Protein AF-A0A3B9W0D5-F1 (afdb_monomer)

Foldseek 3Di:
DDDDDFFEDEDQQADDPGDDDDVVVVVVPGPYYHYDDPDND

Nearest PDB structures (foldseek):
  1v6t-assembly1_A  TM=9.986E-01  e=4.453E-02  Pyrococcus horikoshii OT3
  2dfa-assembly1_A  TM=9.692E-01  e=6.737E-02  Thermus thermophilus HB8

Secondary structure (DSSP, 8-state):
-PPP---EEEE---BTTB--S-HHHHHTT-SEEEEP-SS--

pLDDT: mean 96.77, std 4.8, range [70.94, 98.75]

Mean predicted aligned error: 2.62 Å

Sequence (41 aa):
MGRTIDLVADLGEGFGAYSLGDDSALLEIVSSANIACGFHA

Solvent-accessible surface area (backbone atoms only — not comparable to full-atom values): 2780 Å² total; per-residue (Å²): 135,84,88,86,80,85,42,72,46,82,33,63,52,36,51,92,93,45,83,50,87,61,54,73,68,46,65,78,72,40,77,43,73,48,70,52,86,68,82,95,40

Struct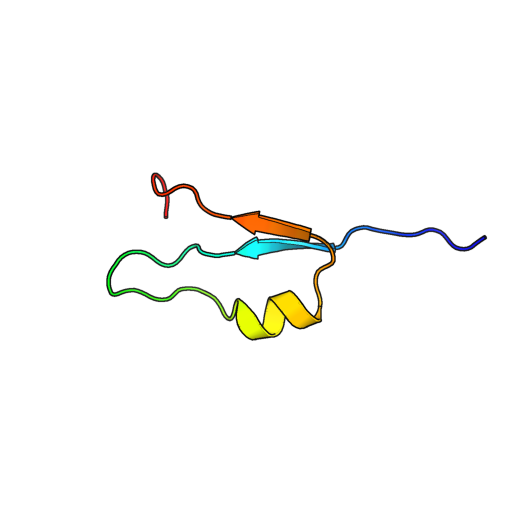ure (mmCIF, N/CA/C/O backbone):
data_AF-A0A3B9W0D5-F1
#
_entry.id   AF-A0A3B9W0D5-F1
#
loop_
_atom_site.group_PDB
_atom_site.id
_atom_site.type_symbol
_atom_site.label_atom_id
_atom_site.label_alt_id
_atom_site.label_comp_id
_atom_site.label_asym_id
_atom_site.label_entity_id
_atom_site.label_seq_id
_atom_site.pdbx_PDB_ins_code
_atom_site.Cartn_x
_atom_site.Cartn_y
_atom_site.Cartn_z
_atom_site.occupancy
_atom_site.B_iso_or_equiv
_atom_site.auth_seq_id
_atom_site.auth_comp_id
_atom_site.auth_asym_id
_atom_site.auth_atom_id
_atom_site.pdbx_PDB_model_num
ATOM 1 N N . MET A 1 1 ? -17.517 -1.095 26.586 1.00 70.94 1 MET A N 1
ATOM 2 C CA . MET A 1 1 ? -16.645 -0.759 25.441 1.00 70.94 1 MET A CA 1
ATOM 3 C C . MET A 1 1 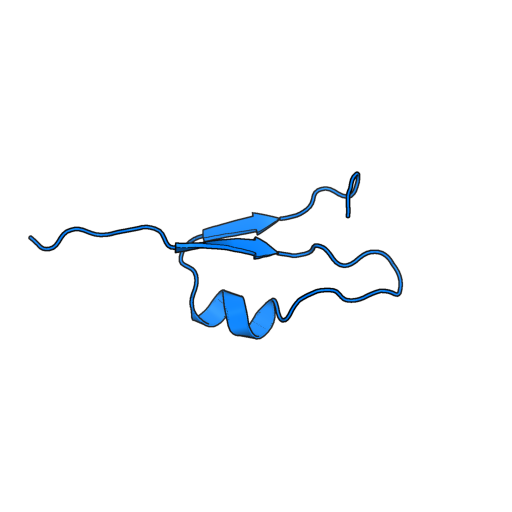? -15.934 -2.015 24.972 1.00 70.94 1 MET A C 1
ATOM 5 O O . MET A 1 1 ? -15.299 -2.663 25.797 1.00 70.94 1 MET A O 1
ATOM 9 N N . GLY A 1 2 ? -16.064 -2.367 23.690 1.00 84.00 2 GLY A N 1
ATOM 10 C CA . GLY A 1 2 ? -15.210 -3.380 23.062 1.00 84.00 2 GLY A CA 1
ATOM 11 C C . GLY A 1 2 ? -13.808 -2.824 22.807 1.00 84.00 2 GLY A C 1
ATOM 12 O O . GLY A 1 2 ? -13.631 -1.608 22.758 1.00 84.00 2 GLY A O 1
ATOM 13 N N . ARG A 1 3 ? -12.810 -3.704 22.686 1.00 90.81 3 ARG A N 1
ATOM 14 C CA . 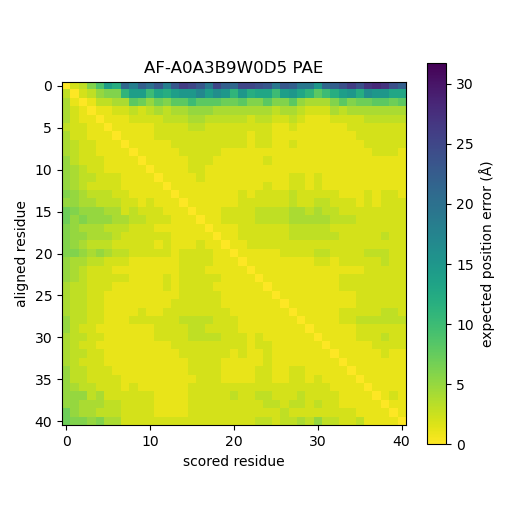ARG A 1 3 ? -11.463 -3.314 22.246 1.00 90.81 3 ARG A CA 1
ATOM 15 C C . ARG A 1 3 ? -11.473 -3.200 20.724 1.00 90.81 3 ARG A C 1
ATOM 17 O O . ARG A 1 3 ? -11.953 -4.115 20.064 1.00 90.81 3 ARG A O 1
ATOM 24 N N . THR A 1 4 ? -10.939 -2.104 20.203 1.00 95.06 4 THR A N 1
ATOM 25 C CA . THR A 1 4 ? -10.720 -1.898 18.767 1.00 95.06 4 THR A CA 1
ATOM 26 C C . THR A 1 4 ? -9.274 -2.258 18.439 1.00 95.06 4 THR A C 1
ATOM 28 O O . THR A 1 4 ? -8.379 -1.940 19.222 1.00 95.06 4 THR A O 1
ATOM 31 N N . ILE A 1 5 ? -9.053 -2.934 17.314 1.00 96.94 5 ILE A N 1
ATOM 32 C CA . ILE A 1 5 ? -7.729 -3.313 16.809 1.00 96.94 5 ILE A CA 1
ATOM 33 C C . ILE A 1 5 ? -7.606 -2.766 15.388 1.00 96.94 5 ILE A C 1
ATOM 35 O O . ILE A 1 5 ? -8.588 -2.784 14.648 1.00 96.94 5 ILE A O 1
ATOM 39 N N . ASP A 1 6 ? -6.418 -2.277 15.042 1.00 98.19 6 ASP A N 1
ATOM 40 C CA . ASP A 1 6 ? -6.062 -1.880 13.682 1.00 98.19 6 ASP A CA 1
ATOM 41 C C . ASP A 1 6 ? -5.553 -3.101 12.906 1.00 98.19 6 ASP A C 1
ATOM 43 O O . ASP A 1 6 ? -4.697 -3.845 13.390 1.00 98.19 6 ASP A O 1
ATOM 47 N N . LEU A 1 7 ? -6.111 -3.316 11.720 1.00 98.38 7 LEU A N 1
ATOM 48 C CA . LEU A 1 7 ? -5.636 -4.287 10.753 1.00 98.38 7 LEU A CA 1
ATOM 49 C C . LEU A 1 7 ? -4.936 -3.527 9.629 1.00 98.38 7 LEU A C 1
ATOM 51 O O . LEU A 1 7 ? -5.570 -2.749 8.918 1.00 98.38 7 LEU A O 1
ATOM 55 N N . VAL A 1 8 ? -3.638 -3.772 9.482 1.00 98.44 8 VAL A N 1
ATOM 56 C CA . VAL A 1 8 ? -2.773 -3.103 8.508 1.00 98.44 8 VAL A CA 1
ATOM 57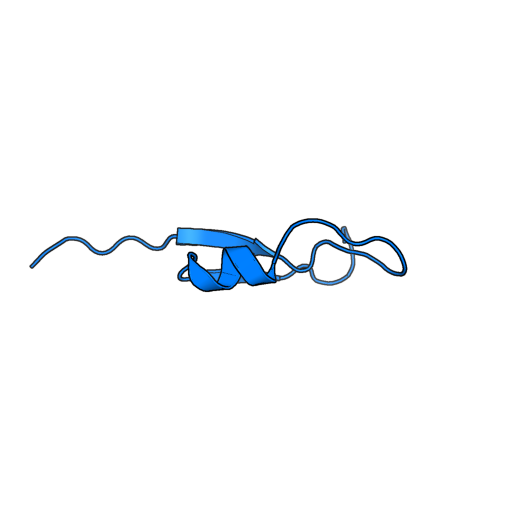 C C . VAL A 1 8 ? -2.186 -4.108 7.523 1.00 98.44 8 VAL A C 1
ATOM 59 O O . VAL A 1 8 ? -1.885 -5.243 7.899 1.00 98.44 8 VAL A O 1
ATOM 62 N N . ALA A 1 9 ? -2.015 -3.676 6.275 1.00 98.56 9 ALA A N 1
ATOM 63 C CA . ALA A 1 9 ? -1.266 -4.393 5.249 1.00 98.56 9 ALA A CA 1
ATOM 64 C C . ALA A 1 9 ? -0.374 -3.432 4.448 1.00 98.56 9 ALA A C 1
ATOM 66 O O . ALA A 1 9 ? -0.678 -2.239 4.331 1.00 98.56 9 ALA A O 1
ATOM 67 N N . ASP A 1 10 ? 0.710 -3.972 3.894 1.00 98.50 10 ASP A N 1
ATOM 68 C CA . ASP A 1 10 ? 1.563 -3.285 2.925 1.00 98.50 10 ASP A CA 1
ATOM 69 C C . ASP A 1 10 ? 0.918 -3.404 1.537 1.00 98.50 10 ASP A C 1
ATOM 71 O O . ASP A 1 10 ? 0.575 -4.506 1.111 1.00 98.50 10 ASP A O 1
ATOM 75 N N . LEU A 1 11 ? 0.699 -2.270 0.870 1.00 98.69 11 LEU A N 1
ATOM 76 C CA . LEU A 1 11 ? 0.017 -2.156 -0.422 1.00 98.69 11 LEU A CA 1
ATOM 77 C C . LEU A 1 11 ? 0.844 -1.305 -1.393 1.00 98.69 11 LEU A C 1
ATOM 79 O O . LEU A 1 11 ? 1.771 -0.587 -1.005 1.00 98.69 11 LEU A O 1
ATOM 83 N N . GLY A 1 12 ? 0.470 -1.329 -2.671 1.00 98.25 12 GLY A N 1
ATOM 84 C CA . GLY A 1 12 ? 1.151 -0.554 -3.702 1.00 98.25 12 GLY A CA 1
ATOM 85 C C . GLY A 1 12 ? 2.563 -1.057 -3.989 1.00 98.25 12 GLY A C 1
ATOM 86 O O . GLY A 1 12 ? 3.392 -0.287 -4.452 1.00 98.25 12 GLY A O 1
ATOM 87 N N . GLU A 1 13 ? 2.843 -2.335 -3.722 1.00 98.69 13 GLU A N 1
ATOM 88 C CA . GLU A 1 13 ? 4.174 -2.936 -3.888 1.00 98.69 13 GLU A CA 1
ATOM 89 C C . GLU A 1 13 ? 4.446 -3.460 -5.319 1.00 98.69 13 GLU A C 1
ATOM 91 O O . GLU A 1 13 ? 5.415 -4.181 -5.568 1.00 98.69 13 GLU A O 1
ATOM 96 N N . GLY A 1 14 ? 3.582 -3.135 -6.286 1.00 97.88 14 GLY A N 1
ATOM 97 C CA . GLY A 1 14 ? 3.856 -3.357 -7.708 1.00 97.88 14 GLY A CA 1
ATOM 98 C C . GLY A 1 14 ? 4.745 -2.252 -8.290 1.00 97.88 14 GLY A C 1
ATOM 99 O O . GLY A 1 14 ? 4.544 -1.080 -7.986 1.00 97.88 14 GLY A O 1
ATOM 100 N N . PHE A 1 15 ? 5.667 -2.599 -9.197 1.00 98.00 15 PHE A N 1
ATOM 101 C CA . PHE A 1 15 ? 6.583 -1.641 -9.827 1.00 98.00 15 PHE A CA 1
ATOM 102 C C . PHE A 1 15 ? 6.597 -1.753 -11.358 1.00 98.00 15 PHE A C 1
ATOM 104 O O . PHE A 1 15 ? 6.861 -2.812 -11.942 1.00 98.00 15 PHE A O 1
ATOM 111 N N . GLY A 1 16 ? 6.368 -0.626 -12.036 1.00 96.69 16 GLY A N 1
ATOM 112 C CA . GLY A 1 16 ? 6.363 -0.547 -13.496 1.00 96.69 16 GLY A CA 1
ATOM 113 C C . GLY A 1 16 ? 5.279 -1.429 -14.120 1.00 96.69 16 GLY A C 1
ATOM 114 O O . GLY A 1 16 ? 4.092 -1.187 -13.934 1.00 96.69 16 GLY A O 1
ATOM 115 N N . ALA A 1 17 ? 5.688 -2.436 -14.894 1.00 97.94 17 ALA A N 1
ATOM 116 C CA . ALA A 1 17 ? 4.762 -3.372 -15.536 1.00 97.94 17 ALA A CA 1
ATOM 117 C C . ALA A 1 17 ? 4.352 -4.552 -14.63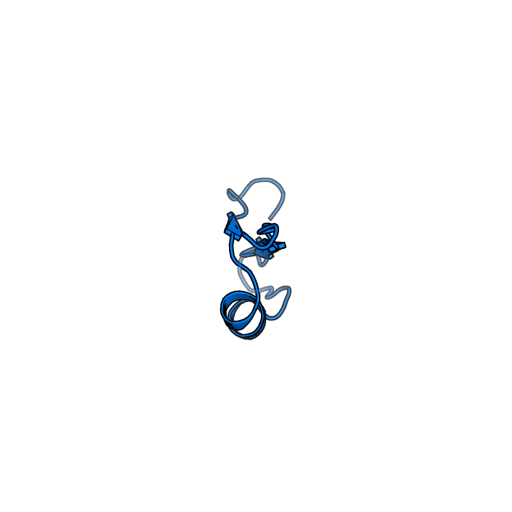3 1.00 97.94 17 ALA A C 1
ATOM 119 O O . ALA A 1 17 ? 3.496 -5.343 -15.028 1.00 97.94 17 ALA A O 1
ATOM 120 N N . TYR A 1 18 ? 4.973 -4.705 -13.460 1.00 97.75 18 TYR A N 1
ATOM 121 C CA . TYR A 1 18 ? 4.685 -5.802 -12.543 1.00 97.75 18 TYR A CA 1
ATOM 122 C C . TYR A 1 18 ? 3.653 -5.371 -11.505 1.00 97.75 18 TYR A C 1
ATOM 124 O O . TYR A 1 18 ? 3.876 -4.427 -10.752 1.00 97.75 18 TYR A O 1
ATOM 132 N N . SER A 1 19 ? 2.540 -6.095 -11.445 1.00 96.50 19 SER A N 1
ATOM 133 C CA . SER A 1 19 ? 1.563 -5.984 -10.362 1.00 96.50 19 SER A CA 1
ATOM 134 C C . SER A 1 19 ? 1.893 -6.988 -9.259 1.00 96.50 19 SER A C 1
ATOM 136 O O . SER A 1 19 ? 2.302 -8.114 -9.551 1.00 96.50 19 SER A O 1
ATOM 138 N N . LEU A 1 20 ? 1.693 -6.592 -8.004 1.00 97.25 20 LEU A N 1
ATOM 139 C CA . LEU A 1 20 ? 1.879 -7.438 -6.830 1.00 97.25 20 LEU A CA 1
ATOM 140 C C . LEU A 1 20 ? 0.707 -7.217 -5.870 1.00 97.25 20 LEU A C 1
ATOM 142 O O . LEU A 1 20 ? 0.332 -6.076 -5.629 1.00 97.25 20 LEU A O 1
ATOM 146 N N . GLY A 1 21 ? 0.149 -8.307 -5.337 1.00 96.25 21 GLY A N 1
ATOM 147 C CA . GLY A 1 21 ? -0.989 -8.257 -4.415 1.00 96.25 21 GLY A CA 1
ATOM 148 C C . GLY A 1 21 ? -2.349 -8.021 -5.087 1.00 96.25 21 GLY A C 1
ATOM 149 O O . GLY A 1 21 ? -2.448 -7.819 -6.297 1.00 96.25 21 GLY A O 1
ATOM 150 N N . ASP A 1 22 ? -3.405 -8.083 -4.274 1.00 98.19 22 ASP A N 1
ATOM 151 C CA . ASP A 1 22 ? -4.769 -7.666 -4.626 1.00 98.19 22 ASP A CA 1
ATOM 152 C C . ASP A 1 22 ? -5.175 -6.509 -3.704 1.00 98.19 22 ASP A C 1
ATOM 154 O O . ASP A 1 22 ? -5.925 -6.668 -2.737 1.00 98.19 22 ASP A O 1
ATOM 158 N N . ASP A 1 23 ? -4.599 -5.335 -3.972 1.00 98.31 23 ASP A N 1
ATOM 159 C CA . ASP A 1 23 ? -4.781 -4.142 -3.140 1.00 98.31 23 ASP A CA 1
ATOM 160 C C . ASP A 1 23 ? -6.251 -3.724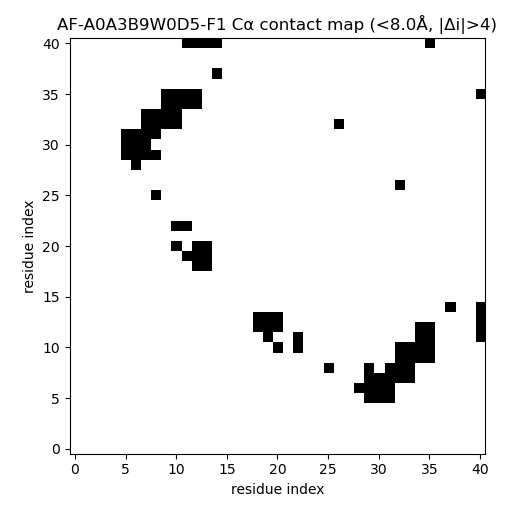 -3.045 1.00 98.31 23 ASP A C 1
ATOM 162 O O . ASP A 1 23 ? -6.696 -3.237 -2.008 1.00 98.31 23 ASP A O 1
ATOM 166 N N . SER A 1 24 ? -7.023 -3.942 -4.115 1.00 98.25 24 SER A N 1
ATOM 167 C CA . SER A 1 24 ? -8.446 -3.597 -4.140 1.00 98.25 24 SER A CA 1
ATOM 168 C C . SER A 1 24 ? -9.235 -4.457 -3.158 1.00 98.25 24 SER A C 1
ATOM 170 O O . SER A 1 24 ? -9.997 -3.910 -2.366 1.00 98.25 24 SER A O 1
ATOM 172 N N . ALA A 1 25 ? -9.009 -5.775 -3.148 1.00 98.44 25 ALA A N 1
ATOM 173 C CA . ALA A 1 25 ? -9.651 -6.655 -2.177 1.00 98.44 25 ALA A CA 1
ATOM 174 C C . ALA A 1 25 ? -9.190 -6.369 -0.738 1.00 98.44 25 ALA A C 1
ATOM 176 O O . ALA A 1 25 ? -9.991 -6.424 0.194 1.00 98.44 25 ALA A O 1
ATOM 177 N N . LEU A 1 26 ? -7.910 -6.038 -0.533 1.00 98.19 26 LEU A N 1
ATOM 178 C CA . LEU A 1 26 ? -7.387 -5.735 0.802 1.00 98.19 26 LEU A CA 1
ATOM 179 C C . LEU A 1 26 ? -7.961 -4.439 1.381 1.00 98.19 26 LEU A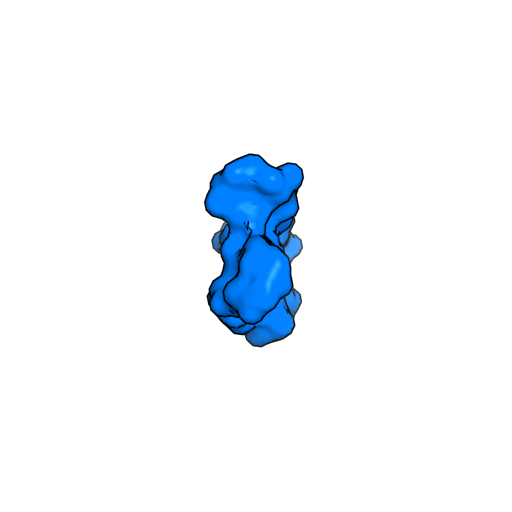 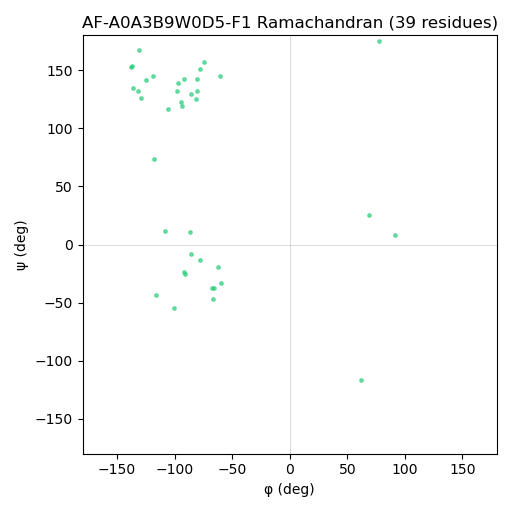C 1
ATOM 181 O O . LEU A 1 26 ? -8.270 -4.405 2.573 1.00 98.19 26 LEU A O 1
ATOM 185 N N . LEU A 1 27 ? -8.166 -3.407 0.558 1.00 98.31 27 LEU A N 1
ATOM 186 C CA . LEU A 1 27 ? -8.776 -2.140 0.980 1.00 98.31 27 LEU A CA 1
ATOM 187 C C . LEU A 1 27 ? -10.221 -2.291 1.481 1.00 98.31 27 LEU A C 1
ATOM 189 O O . LEU A 1 27 ? -10.697 -1.427 2.214 1.00 98.31 27 LEU A O 1
ATOM 193 N N . GLU A 1 28 ? -10.911 -3.384 1.146 1.00 98.50 28 GLU A N 1
ATOM 194 C CA . GLU A 1 28 ? -12.233 -3.701 1.704 1.00 98.50 28 GLU A CA 1
ATOM 195 C C . GLU A 1 28 ? -12.167 -4.285 3.131 1.00 98.50 28 GLU A C 1
ATOM 197 O O . GLU A 1 28 ? -13.192 -4.375 3.809 1.00 98.50 28 GLU A O 1
ATOM 202 N N . ILE A 1 29 ? -10.978 -4.688 3.599 1.00 98.19 29 ILE A N 1
ATOM 203 C CA . ILE A 1 29 ? -10.771 -5.437 4.850 1.00 98.19 29 ILE A CA 1
ATOM 204 C C . ILE A 1 29 ? -9.946 -4.637 5.870 1.00 98.19 29 ILE A C 1
ATOM 206 O O . ILE A 1 29 ? -10.251 -4.668 7.065 1.00 98.19 29 ILE A O 1
ATOM 210 N N . VAL A 1 30 ? -8.876 -3.971 5.427 1.00 98.56 30 VAL A N 1
ATOM 211 C CA . VAL A 1 30 ? -7.916 -3.300 6.317 1.00 98.56 30 VAL A CA 1
ATOM 212 C C . VAL A 1 30 ? -8.448 -1.963 6.829 1.00 98.56 30 VAL A C 1
ATOM 214 O O . VAL A 1 30 ? -9.218 -1.277 6.162 1.00 98.56 30 VAL A O 1
ATOM 217 N N . SER A 1 31 ? -8.011 -1.564 8.020 1.00 98.31 31 SER A N 1
ATOM 218 C CA . SER A 1 31 ? -8.281 -0.228 8.560 1.00 98.31 31 SER A CA 1
ATOM 219 C C . SER A 1 31 ? -7.192 0.782 8.202 1.00 98.31 31 SER A C 1
ATOM 221 O O . SER A 1 31 ? -7.485 1.975 8.126 1.00 98.31 31 SER A O 1
ATOM 223 N N . SER A 1 32 ? -5.968 0.308 7.952 1.00 98.56 32 SER A N 1
ATOM 224 C CA . SER A 1 32 ? -4.811 1.124 7.570 1.00 98.56 32 SER A CA 1
ATOM 225 C C . SER A 1 32 ? -4.005 0.446 6.456 1.00 98.56 32 SER A C 1
ATOM 227 O O . SER A 1 32 ? -3.984 -0.779 6.353 1.00 98.56 32 SER A O 1
ATOM 229 N N . ALA A 1 33 ? -3.307 1.238 5.641 1.00 98.62 33 ALA A N 1
ATOM 230 C CA . ALA A 1 33 ? -2.439 0.742 4.574 1.00 98.62 33 ALA A CA 1
ATOM 231 C C . ALA A 1 33 ? -1.067 1.426 4.616 1.00 98.62 33 ALA A C 1
ATOM 233 O O . ALA A 1 33 ? -0.993 2.656 4.683 1.00 98.62 33 ALA A O 1
ATOM 234 N N . ASN A 1 34 ? 0.005 0.637 4.530 1.00 98.75 34 ASN A N 1
ATOM 235 C CA . ASN A 1 34 ? 1.360 1.144 4.324 1.00 98.75 34 ASN A CA 1
ATOM 236 C C . ASN A 1 34 ? 1.648 1.130 2.822 1.00 98.75 34 ASN A C 1
ATOM 238 O O . ASN A 1 34 ? 1.603 0.072 2.204 1.00 98.75 34 ASN A O 1
ATOM 242 N N . ILE A 1 35 ? 1.929 2.287 2.226 1.00 98.50 35 ILE A N 1
ATOM 243 C CA . ILE A 1 35 ? 2.156 2.389 0.779 1.00 98.50 35 ILE A CA 1
ATOM 244 C C . ILE A 1 35 ? 3.655 2.386 0.487 1.00 98.50 35 ILE A C 1
ATOM 246 O O . ILE A 1 35 ? 4.402 3.140 1.118 1.00 98.50 35 ILE A O 1
ATOM 250 N N . ALA A 1 36 ? 4.091 1.573 -0.477 1.00 98.56 36 ALA A N 1
ATOM 251 C CA . ALA A 1 36 ? 5.470 1.610 -0.954 1.00 98.56 36 ALA A CA 1
ATOM 252 C C . ALA A 1 36 ? 5.838 2.987 -1.539 1.00 98.56 36 ALA A C 1
ATOM 254 O O . ALA A 1 36 ? 5.025 3.679 -2.155 1.00 98.56 36 ALA A O 1
ATOM 255 N N . CYS A 1 37 ? 7.093 3.395 -1.338 1.00 98.44 37 CYS A N 1
ATOM 256 C CA . CYS A 1 37 ? 7.569 4.740 -1.680 1.00 98.44 37 CYS A CA 1
ATOM 257 C C . CYS A 1 37 ? 8.510 4.781 -2.898 1.00 98.44 37 CYS A C 1
ATOM 259 O O . CYS A 1 37 ? 9.161 5.804 -3.120 1.00 98.44 37 CYS A O 1
ATOM 261 N N . GLY A 1 38 ? 8.631 3.698 -3.672 1.00 97.69 38 GLY A N 1
ATOM 262 C CA . GLY A 1 38 ? 9.378 3.677 -4.933 1.00 97.69 38 GLY A CA 1
ATOM 263 C C . GLY A 1 38 ? 10.852 3.270 -4.834 1.00 97.69 38 GLY A C 1
ATOM 264 O O . GLY A 1 38 ? 11.577 3.429 -5.815 1.00 97.69 38 GLY A O 1
ATOM 265 N N . PHE A 1 39 ? 11.333 2.803 -3.673 1.00 98.06 39 PHE A N 1
ATOM 266 C CA . PHE A 1 39 ? 12.722 2.331 -3.506 1.00 98.06 39 PHE A CA 1
ATOM 267 C C . PHE A 1 39 ? 12.830 0.806 -3.544 1.00 98.06 39 PHE A C 1
ATOM 269 O O . PHE A 1 39 ? 13.627 0.275 -4.315 1.00 98.06 39 PHE A O 1
ATOM 276 N N . HIS A 1 40 ? 12.069 0.104 -2.700 1.00 97.69 40 HIS A N 1
ATOM 277 C CA . HIS A 1 40 ? 12.050 -1.365 -2.684 1.00 97.69 40 HIS A CA 1
ATOM 278 C C . HIS A 1 40 ? 10.961 -1.950 -3.586 1.00 97.69 40 HIS A C 1
ATOM 280 O O . HIS A 1 40 ? 11.095 -3.091 -4.025 1.00 97.69 40 HIS A O 1
ATOM 286 N N . ALA A 1 41 ? 9.928 -1.153 -3.844 1.00 95.56 41 ALA A N 1
ATOM 287 C CA . ALA A 1 41 ? 8.786 -1.403 -4.701 1.00 95.56 41 ALA A CA 1
ATOM 288 C C . ALA A 1 41 ? 8.155 -0.060 -5.082 1.00 95.56 41 ALA A C 1
ATOM 290 O O . ALA A 1 41 ? 8.351 0.920 -4.315 1.00 95.56 41 ALA A O 1
#

Radius of gyration: 12.64 Å; Cα contacts (8 Å, |Δi|>4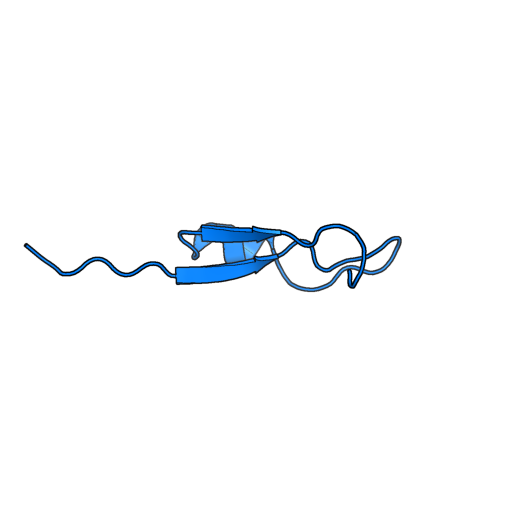): 46; chains: 1; bounding box: 29×13×41 Å